Protein AF-A0A2X3IQ17-F1 (afdb_monomer_lite)

Secondary structure (DSSP, 8-state):
------------TT---HHHHHHHHHHHHHS-GGGGG-SEEEEESSHHHHHHHHHHHHHTT--HHHHTEEEEE-TTT-HHHHHHHHHHTT-EEEE---SSHHHHHHHHHHHHH-

Organism: Klebsiella pneumoniae (NCBI:txid573)

pLDDT: mean 79.49, std 12.71, range [38.06, 94.94]

InterPro domains:
  IPR022602 Protein of unknown function DUF2813 [PF11398] (6-35)
  IPR034139 OLD protein-like, TOPRIM domain [PF20469] (36-100)
  IPR034139 OLD protein-like, TOPRIM domain [cd01026] (36-111)

Structure (mmCIF, N/CA/C/O backbone):
data_AF-A0A2X3IQ17-F1
#
_entry.id   AF-A0A2X3IQ17-F1
#
loop_
_atom_site.group_PDB
_atom_site.id
_atom_site.type_symbol
_atom_site.label_atom_id
_atom_site.label_alt_id
_atom_site.label_comp_id
_atom_site.label_asym_id
_atom_site.label_entity_id
_atom_site.label_seq_id
_atom_site.pdbx_PDB_ins_code
_atom_site.Cartn_x
_atom_site.Cartn_y
_atom_site.Cartn_z
_atom_site.occupancy
_atom_site.B_iso_or_equiv
_atom_site.auth_seq_id
_atom_site.auth_comp_id
_atom_site.auth_asym_id
_atom_site.auth_atom_id
_atom_site.pdbx_PDB_model_num
ATOM 1 N N . MET A 1 1 ? -28.363 1.413 0.528 1.00 38.06 1 MET A N 1
ATOM 2 C CA . MET A 1 1 ? -27.571 0.193 0.235 1.00 38.06 1 MET A CA 1
ATOM 3 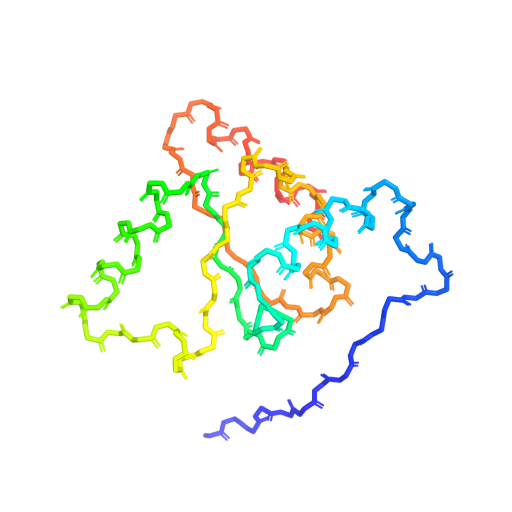C C . MET A 1 1 ? -27.076 0.253 -1.207 1.00 38.06 1 MET A C 1
ATOM 5 O O . MET A 1 1 ? -27.845 -0.029 -2.114 1.00 38.06 1 MET A O 1
ATOM 9 N N . SER A 1 2 ? -25.832 0.684 -1.442 1.00 47.31 2 SER A N 1
ATOM 10 C CA . SER A 1 2 ? -25.243 0.677 -2.791 1.00 47.31 2 SER A CA 1
ATOM 11 C C . SER A 1 2 ? -24.736 -0.732 -3.109 1.00 47.31 2 SER A C 1
ATOM 13 O O . SER A 1 2 ? -23.892 -1.262 -2.384 1.00 47.31 2 SER A O 1
ATOM 15 N N . ARG A 1 3 ? -25.288 -1.367 -4.150 1.00 49.31 3 ARG A N 1
ATOM 16 C CA . ARG A 1 3 ? -24.830 -2.672 -4.646 1.00 49.31 3 ARG A CA 1
ATOM 17 C C . ARG A 1 3 ? -23.435 -2.488 -5.251 1.00 49.31 3 ARG A C 1
ATOM 19 O O . ARG A 1 3 ? -23.308 -1.928 -6.335 1.00 49.31 3 ARG A O 1
ATOM 26 N N . ARG A 1 4 ? -22.386 -2.950 -4.561 1.00 59.34 4 ARG A N 1
ATOM 27 C CA . ARG A 1 4 ? -21.046 -3.064 -5.157 1.00 59.34 4 ARG A CA 1
ATOM 28 C C . ARG A 1 4 ? -21.096 -4.183 -6.199 1.00 59.34 4 ARG A C 1
ATOM 30 O O . ARG A 1 4 ? -21.228 -5.346 -5.836 1.00 59.34 4 ARG A O 1
ATOM 37 N N . GLY A 1 5 ? -21.069 -3.818 -7.478 1.00 65.12 5 GLY A N 1
ATOM 38 C CA . GLY A 1 5 ? -20.927 -4.774 -8.574 1.00 65.12 5 GLY A CA 1
ATOM 39 C C . GLY A 1 5 ? -19.553 -5.448 -8.554 1.00 65.12 5 GLY A C 1
ATOM 40 O O . GLY A 1 5 ? -18.600 -4.918 -7.982 1.00 65.12 5 GLY A O 1
ATOM 41 N N . VAL A 1 6 ? -19.459 -6.623 -9.173 1.00 63.59 6 VAL A N 1
ATOM 42 C CA . VAL A 1 6 ? -18.181 -7.300 -9.423 1.00 63.59 6 VAL A CA 1
ATOM 43 C C . VAL A 1 6 ? -17.572 -6.708 -10.694 1.00 63.59 6 VAL A C 1
ATOM 45 O O . VAL A 1 6 ? -18.217 -6.720 -11.740 1.00 63.59 6 VAL A O 1
ATOM 48 N N . SER A 1 7 ? -16.337 -6.212 -10.607 1.00 68.00 7 SER A N 1
ATOM 49 C CA . SER A 1 7 ? -15.578 -5.694 -11.753 1.00 68.00 7 SER A CA 1
ATOM 50 C C . SER A 1 7 ? -14.371 -6.588 -12.018 1.00 68.00 7 SER A C 1
ATOM 52 O O . SER A 1 7 ? -13.591 -6.854 -11.104 1.00 68.00 7 SER A O 1
ATOM 54 N N . ALA A 1 8 ? -14.205 -7.042 -13.261 1.00 70.38 8 ALA A N 1
ATOM 55 C CA . ALA A 1 8 ? -13.040 -7.812 -13.691 1.00 70.38 8 ALA A CA 1
ATOM 56 C C . ALA A 1 8 ? -12.052 -6.905 -14.435 1.00 70.38 8 ALA A C 1
ATOM 58 O O . ALA A 1 8 ? -12.439 -6.184 -15.354 1.00 70.38 8 ALA A O 1
ATOM 59 N N . TRP A 1 9 ? -10.775 -6.966 -14.055 1.00 73.38 9 TRP A N 1
ATOM 60 C CA . TRP A 1 9 ? -9.707 -6.144 -14.629 1.00 73.38 9 TRP A CA 1
ATOM 61 C C . TRP A 1 9 ? -8.659 -7.014 -15.326 1.00 73.38 9 TRP A C 1
ATOM 63 O O . TRP A 1 9 ? -8.377 -8.133 -14.896 1.00 73.38 9 TRP A O 1
ATOM 73 N N . ARG A 1 10 ? -8.072 -6.497 -16.412 1.00 70.75 10 ARG A N 1
ATOM 74 C CA . ARG A 1 10 ? -7.022 -7.170 -17.189 1.00 70.75 10 ARG A CA 1
ATOM 75 C C . ARG A 1 10 ? -5.886 -6.198 -17.474 1.00 70.75 10 ARG A C 1
ATOM 77 O O . ARG A 1 10 ? -6.118 -5.080 -17.928 1.00 70.75 10 ARG A O 1
ATOM 84 N N . LEU A 1 11 ? -4.648 -6.655 -17.304 1.00 68.50 11 LEU A N 1
ATOM 85 C CA . LEU A 1 11 ? -3.484 -5.964 -17.855 1.00 68.50 11 LEU A CA 1
ATOM 86 C C . LEU A 1 11 ? -3.608 -5.996 -19.391 1.00 68.50 11 LEU A C 1
ATOM 88 O O . LEU A 1 11 ? -3.567 -7.071 -19.983 1.00 68.50 11 LEU A O 1
ATOM 92 N N . GLY A 1 12 ? -3.844 -4.844 -20.028 1.00 66.56 12 GLY A N 1
ATOM 93 C CA . GLY A 1 12 ? -4.026 -4.740 -21.483 1.00 66.56 12 GLY A CA 1
ATOM 94 C C . GLY A 1 12 ? -2.841 -5.282 -22.309 1.00 66.56 12 GLY A C 1
ATOM 95 O O . GLY A 1 12 ? -1.806 -5.635 -21.744 1.00 66.56 12 GLY A O 1
ATOM 96 N N . PRO A 1 13 ? -2.945 -5.313 -23.651 1.00 57.31 13 PRO A N 1
ATOM 97 C CA . PRO A 1 13 ? -1.986 -5.994 -24.535 1.00 57.31 13 PRO A CA 1
ATOM 98 C C . PRO A 1 13 ? -0.538 -5.489 -24.428 1.00 57.31 13 PRO A C 1
ATOM 100 O O . PRO A 1 13 ? 0.388 -6.249 -24.683 1.00 57.31 13 PRO A O 1
ATOM 103 N N . GLY A 1 14 ? -0.325 -4.243 -23.989 1.00 62.38 14 GLY A N 1
ATOM 104 C CA . GLY A 1 14 ? 1.012 -3.701 -23.722 1.00 62.38 14 GLY A CA 1
ATOM 105 C C . GLY A 1 14 ? 1.706 -4.267 -22.477 1.00 62.38 14 GLY A C 1
ATOM 106 O O . GLY A 1 14 ? 2.883 -3.982 -22.280 1.00 62.38 14 GLY A O 1
ATOM 107 N N . GLY A 1 15 ? 1.002 -5.041 -21.638 1.00 64.44 15 GLY A N 1
ATOM 108 C CA . GLY A 1 15 ? 1.559 -5.716 -20.464 1.00 64.44 15 GLY A CA 1
ATOM 109 C C . GLY A 1 15 ? 2.280 -4.782 -19.488 1.00 64.44 15 GLY A C 1
ATOM 110 O O . GLY A 1 15 ? 2.311 -3.558 -19.642 1.00 64.44 15 GLY A O 1
ATOM 111 N N . MET A 1 16 ? 2.833 -5.338 -18.417 1.00 65.88 16 MET A N 1
ATOM 112 C CA . MET A 1 16 ? 3.900 -4.661 -17.675 1.00 65.88 16 MET A CA 1
ATOM 113 C C . MET A 1 16 ? 5.232 -5.039 -18.314 1.00 65.88 16 MET A C 1
ATOM 115 O O . MET A 1 16 ? 5.353 -6.146 -18.840 1.00 65.88 16 MET A O 1
ATOM 119 N N . ASN A 1 17 ? 6.231 -4.151 -18.285 1.00 70.81 17 ASN A N 1
ATOM 120 C CA . ASN A 1 17 ? 7.540 -4.536 -18.812 1.00 70.81 17 ASN A CA 1
ATOM 121 C C . ASN A 1 17 ? 8.112 -5.705 -17.969 1.00 70.81 17 ASN A C 1
ATOM 123 O O . ASN A 1 17 ? 7.649 -5.970 -16.852 1.00 70.81 17 ASN A O 1
ATOM 127 N N . ALA A 1 18 ? 9.089 -6.447 -18.494 1.00 69.31 18 ALA A N 1
ATOM 128 C CA . ALA A 1 18 ? 9.606 -7.639 -17.812 1.00 69.31 18 ALA A CA 1
ATOM 129 C C . ALA A 1 18 ? 10.224 -7.328 -16.432 1.00 69.31 18 ALA A C 1
ATOM 131 O O . ALA A 1 18 ? 10.193 -8.164 -15.531 1.00 69.31 18 ALA A O 1
ATOM 132 N N . GLU A 1 19 ? 10.762 -6.126 -16.239 1.00 71.56 19 GLU A N 1
ATOM 133 C CA . GLU A 1 19 ? 11.352 -5.682 -14.978 1.00 71.56 19 GLU A CA 1
ATOM 134 C C . GLU A 1 19 ? 10.288 -5.341 -13.922 1.00 71.56 19 GLU A C 1
ATOM 136 O O . GLU A 1 19 ? 10.350 -5.836 -12.799 1.00 71.56 19 GLU A O 1
ATOM 141 N N . GLU A 1 20 ? 9.267 -4.576 -14.298 1.00 69.50 20 GLU A N 1
ATOM 142 C CA . GLU A 1 20 ? 8.092 -4.254 -13.491 1.00 69.50 20 GLU A CA 1
ATOM 143 C C . GLU A 1 20 ? 7.351 -5.530 -13.090 1.00 69.50 20 GLU A C 1
ATOM 145 O O . GLU A 1 20 ? 7.038 -5.722 -11.917 1.00 69.50 20 GLU A O 1
ATOM 150 N N . SER A 1 21 ? 7.146 -6.438 -14.050 1.00 68.81 21 SER A N 1
ATOM 151 C CA . SER A 1 21 ? 6.520 -7.739 -13.808 1.00 68.81 21 SER A CA 1
ATOM 152 C C . SER A 1 21 ? 7.324 -8.573 -12.817 1.00 68.81 21 SER A C 1
ATOM 154 O O . SER A 1 21 ? 6.727 -9.223 -11.970 1.00 68.81 21 SER A O 1
ATOM 156 N N . ARG A 1 22 ? 8.665 -8.546 -12.879 1.00 69.50 22 ARG A N 1
ATOM 157 C CA . ARG A 1 22 ? 9.523 -9.247 -11.910 1.00 69.50 22 ARG A CA 1
ATOM 158 C C . ARG A 1 22 ? 9.438 -8.638 -10.515 1.00 69.50 22 ARG A C 1
ATOM 160 O O . ARG A 1 22 ? 9.260 -9.389 -9.563 1.00 69.50 22 ARG A O 1
ATOM 167 N N . ARG A 1 23 ? 9.505 -7.308 -10.391 1.00 69.19 23 ARG A N 1
ATOM 168 C CA . ARG A 1 23 ? 9.384 -6.609 -9.096 1.00 69.19 23 ARG A CA 1
ATOM 169 C C . ARG A 1 23 ? 8.034 -6.887 -8.438 1.00 69.19 23 ARG A C 1
ATOM 171 O O . ARG A 1 23 ? 7.965 -7.170 -7.247 1.00 69.19 23 ARG A O 1
ATOM 178 N N . ILE A 1 24 ? 6.973 -6.883 -9.238 1.00 70.00 24 ILE A N 1
ATOM 179 C CA . ILE A 1 24 ? 5.617 -7.166 -8.772 1.00 70.00 24 ILE A CA 1
ATOM 180 C C . ILE A 1 24 ? 5.424 -8.646 -8.483 1.00 70.00 24 ILE A C 1
ATOM 182 O O . ILE A 1 24 ? 4.855 -8.979 -7.456 1.00 70.00 24 ILE A O 1
ATOM 186 N N . ALA A 1 25 ? 5.895 -9.550 -9.340 1.00 66.56 25 ALA A N 1
ATOM 187 C CA . ALA A 1 25 ? 5.777 -10.981 -9.096 1.00 66.56 25 ALA A CA 1
ATOM 188 C C . ALA A 1 25 ? 6.550 -11.399 -7.845 1.00 66.56 25 ALA A C 1
ATOM 190 O O . ALA A 1 25 ? 6.045 -12.229 -7.099 1.00 66.56 25 ALA A O 1
ATOM 191 N N . PHE A 1 26 ? 7.728 -10.818 -7.599 1.00 64.06 26 PHE A N 1
ATOM 192 C CA . PHE A 1 26 ? 8.463 -11.021 -6.356 1.00 64.06 26 PHE A CA 1
ATOM 193 C C . PHE A 1 26 ? 7.606 -10.591 -5.164 1.00 64.06 26 PHE A C 1
ATOM 195 O O . PHE A 1 26 ? 7.284 -11.414 -4.313 1.00 64.06 26 PHE A O 1
ATOM 202 N N . HIS A 1 27 ? 7.124 -9.349 -5.176 1.00 63.31 27 HIS A N 1
ATOM 203 C CA . HIS A 1 27 ? 6.374 -8.795 -4.059 1.00 63.31 27 HIS A CA 1
ATOM 204 C C . HIS A 1 27 ? 5.004 -9.471 -3.844 1.00 63.31 27 HIS A C 1
ATOM 206 O O . HIS A 1 27 ? 4.655 -9.807 -2.723 1.00 63.31 27 HIS A O 1
ATOM 212 N N . ILE A 1 28 ? 4.240 -9.763 -4.902 1.00 64.88 28 ILE A N 1
ATOM 213 C CA . ILE A 1 28 ? 2.927 -10.434 -4.828 1.00 64.88 28 ILE A CA 1
ATOM 214 C C . ILE A 1 28 ? 3.060 -11.907 -4.429 1.00 64.88 28 ILE A C 1
ATOM 216 O O . ILE A 1 28 ? 2.216 -12.414 -3.689 1.00 64.88 28 ILE A O 1
ATOM 220 N N . ARG A 1 29 ? 4.098 -12.617 -4.900 1.00 58.88 29 ARG A N 1
ATOM 221 C CA . ARG A 1 29 ? 4.344 -14.001 -4.458 1.00 58.88 29 ARG A CA 1
ATOM 222 C C . ARG A 1 29 ? 4.759 -14.040 -2.991 1.00 58.88 29 ARG A C 1
ATOM 224 O O . ARG A 1 29 ? 4.347 -14.964 -2.297 1.00 58.88 29 ARG A O 1
ATOM 231 N N . PHE A 1 30 ? 5.506 -13.038 -2.526 1.00 55.22 30 PHE A N 1
ATOM 232 C CA . PHE A 1 30 ? 5.916 -12.923 -1.128 1.00 55.22 30 PHE A CA 1
ATOM 233 C C . PHE A 1 30 ? 4.744 -12.513 -0.216 1.00 55.22 30 PHE A C 1
ATOM 235 O O . PHE A 1 30 ? 4.460 -13.194 0.765 1.00 55.22 30 PHE A O 1
ATOM 242 N N . ASN A 1 31 ? 3.967 -11.492 -0.604 1.00 55.56 31 ASN A N 1
ATOM 243 C CA . ASN A 1 31 ? 2.822 -10.960 0.154 1.00 55.56 31 ASN A CA 1
ATOM 244 C C . ASN A 1 31 ? 1.486 -11.699 -0.066 1.00 55.56 31 ASN A C 1
ATOM 246 O O . ASN A 1 31 ? 0.427 -11.213 0.338 1.00 55.56 31 ASN A O 1
ATOM 250 N N . ARG A 1 32 ? 1.546 -12.916 -0.626 1.00 59.97 32 ARG A N 1
ATOM 251 C CA . ARG A 1 32 ? 0.436 -13.856 -0.868 1.00 59.97 32 ARG A CA 1
ATOM 252 C C . ARG A 1 32 ? -0.605 -13.380 -1.894 1.00 59.97 32 ARG A C 1
ATOM 254 O O . ARG A 1 32 ? -0.962 -12.209 -2.001 1.00 59.97 32 ARG A O 1
ATOM 261 N N . ALA A 1 33 ? -1.189 -14.351 -2.604 1.00 62.81 33 ALA A N 1
ATOM 262 C CA . ALA A 1 33 ? -2.236 -14.146 -3.613 1.00 62.81 33 ALA A CA 1
ATOM 263 C C . ALA A 1 33 ? -3.442 -13.321 -3.116 1.00 62.81 33 ALA A C 1
ATOM 265 O O . ALA A 1 33 ? -4.126 -12.696 -3.921 1.00 62.81 33 ALA A O 1
ATOM 266 N N . SER A 1 34 ? -3.669 -13.256 -1.798 1.00 67.88 34 SER A N 1
ATOM 267 C CA . SER A 1 34 ? -4.697 -12.424 -1.163 1.00 67.88 34 SER A CA 1
ATOM 268 C C . SER A 1 34 ? -4.607 -10.939 -1.520 1.00 67.88 34 SER A C 1
ATOM 270 O O . SER A 1 34 ? -5.636 -10.274 -1.575 1.00 67.88 34 SER A O 1
ATOM 272 N N . SER A 1 35 ? -3.413 -10.415 -1.808 1.00 69.44 35 SER A N 1
ATOM 273 C CA . SER A 1 35 ? -3.244 -9.005 -2.181 1.00 69.44 35 SER A CA 1
ATOM 274 C C . SER A 1 35 ? -3.890 -8.680 -3.526 1.00 69.44 35 SER A C 1
ATOM 276 O O . SER A 1 35 ? -4.397 -7.581 -3.706 1.00 69.44 35 SER A O 1
ATOM 278 N N . LEU A 1 36 ? -3.993 -9.644 -4.445 1.00 72.31 36 LEU A N 1
ATOM 279 C CA . LEU A 1 36 ? -4.694 -9.452 -5.722 1.00 72.31 36 LEU A CA 1
ATOM 280 C C . LEU A 1 36 ? -6.213 -9.311 -5.566 1.00 72.31 36 LEU A C 1
ATOM 282 O O . LEU A 1 36 ? -6.861 -8.730 -6.431 1.00 72.31 36 LEU A O 1
ATOM 286 N N . PHE A 1 37 ? -6.769 -9.852 -4.481 1.00 73.38 37 PHE A N 1
ATOM 287 C CA . PHE A 1 37 ? -8.206 -9.848 -4.196 1.00 73.38 37 PHE A CA 1
ATOM 288 C C . PHE A 1 37 ? -8.597 -8.810 -3.139 1.00 73.38 37 PHE A C 1
ATOM 290 O O . PHE A 1 37 ? -9.771 -8.702 -2.781 1.00 73.38 37 PHE A O 1
ATOM 297 N N . ALA A 1 38 ? -7.627 -8.047 -2.634 1.00 82.75 38 ALA A N 1
ATOM 298 C CA . ALA A 1 38 ? -7.885 -6.976 -1.692 1.00 82.75 38 ALA A CA 1
ATOM 299 C C . ALA A 1 38 ? -8.704 -5.865 -2.363 1.00 82.75 38 ALA A C 1
ATOM 301 O O . ALA A 1 38 ? -8.472 -5.479 -3.509 1.00 82.75 38 ALA A O 1
ATOM 302 N N . ARG A 1 39 ? -9.652 -5.312 -1.610 1.00 84.88 39 ARG A N 1
ATOM 303 C CA . ARG A 1 39 ? -10.420 -4.129 -2.009 1.00 84.88 39 ARG A CA 1
ATOM 304 C C . ARG A 1 39 ? -9.549 -2.878 -1.992 1.00 84.88 39 ARG A C 1
ATOM 306 O O . ARG A 1 39 ? -9.808 -1.956 -2.763 1.00 84.88 39 ARG A O 1
ATOM 313 N N . CYS A 1 40 ? -8.570 -2.842 -1.089 1.00 90.31 40 CYS A N 1
ATOM 314 C CA . CYS A 1 40 ? -7.690 -1.705 -0.883 1.00 90.31 40 CYS A CA 1
ATOM 315 C C . CYS A 1 40 ? -6.278 -2.151 -0.486 1.00 90.31 40 CYS A C 1
ATOM 317 O O . CYS A 1 40 ? -6.115 -3.082 0.306 1.00 90.31 40 CYS A O 1
ATOM 319 N N . TRP A 1 41 ? -5.271 -1.455 -1.005 1.00 92.62 41 TRP A N 1
ATOM 320 C CA . TRP A 1 41 ? -3.883 -1.547 -0.563 1.00 92.62 41 TRP A CA 1
ATOM 321 C C . TRP A 1 41 ? -3.509 -0.339 0.293 1.00 92.62 41 TRP A C 1
ATOM 323 O O . TRP A 1 41 ? -3.784 0.802 -0.075 1.00 92.62 41 TRP A O 1
ATOM 333 N N . LEU A 1 42 ? -2.843 -0.590 1.413 1.00 92.81 42 LEU A N 1
ATOM 334 C CA . LEU A 1 42 ? -2.180 0.423 2.217 1.00 92.81 42 LEU A CA 1
ATOM 335 C C . LEU A 1 42 ? -0.672 0.256 2.033 1.00 92.81 42 LEU A C 1
ATOM 337 O O . LEU A 1 42 ? -0.082 -0.713 2.501 1.00 92.81 42 LEU A O 1
ATOM 341 N N . LEU A 1 43 ? -0.077 1.171 1.280 1.00 92.62 43 LEU A N 1
ATOM 342 C CA . LEU A 1 43 ? 1.331 1.157 0.915 1.00 92.62 43 LEU A CA 1
ATOM 343 C C . LEU A 1 43 ? 2.132 1.875 2.003 1.00 92.62 43 LEU A C 1
ATOM 345 O O . LEU A 1 43 ? 1.862 3.046 2.267 1.00 92.62 43 LEU A O 1
ATOM 349 N N . VAL A 1 44 ? 3.095 1.188 2.610 1.00 93.31 44 VAL A N 1
ATOM 350 C CA . VAL A 1 44 ? 3.919 1.703 3.717 1.00 93.31 44 VAL A CA 1
ATOM 351 C C . VAL A 1 44 ? 5.405 1.633 3.377 1.00 93.31 44 VAL A C 1
ATOM 353 O O . VAL A 1 44 ? 5.794 0.893 2.472 1.00 93.31 44 VAL A O 1
ATOM 356 N N . GLU A 1 45 ? 6.240 2.397 4.076 1.00 90.19 45 GLU A N 1
ATOM 357 C CA . GLU A 1 45 ? 7.674 2.463 3.778 1.00 90.19 45 GLU A CA 1
ATOM 358 C C . GLU A 1 45 ? 8.363 1.109 3.957 1.00 90.19 45 GLU A C 1
ATOM 360 O O . GLU A 1 45 ? 8.973 0.628 2.999 1.00 90.19 45 GLU A O 1
ATOM 365 N N . GLY A 1 46 ? 8.187 0.452 5.107 1.00 90.06 46 GLY A N 1
ATOM 366 C CA . GLY A 1 46 ? 8.830 -0.824 5.403 1.00 90.06 46 GLY A CA 1
ATOM 367 C C . GLY A 1 46 ? 8.014 -1.787 6.270 1.00 90.06 46 GLY A C 1
ATOM 368 O O . GLY A 1 46 ? 6.808 -1.648 6.520 1.00 90.06 46 GLY A O 1
ATOM 369 N N . GLU A 1 47 ? 8.704 -2.835 6.712 1.00 88.56 47 GLU A N 1
ATOM 370 C CA . GLU A 1 47 ? 8.142 -3.898 7.545 1.00 88.56 47 GLU A CA 1
ATOM 371 C C . GLU A 1 47 ? 7.698 -3.394 8.929 1.00 88.56 47 GLU A C 1
ATOM 373 O O . GLU A 1 47 ? 6.675 -3.844 9.452 1.00 88.56 47 GLU A O 1
ATOM 378 N N . THR A 1 48 ? 8.406 -2.414 9.499 1.00 91.00 48 THR A N 1
ATOM 379 C CA . THR A 1 48 ? 8.064 -1.820 10.800 1.00 91.00 48 THR A CA 1
ATOM 380 C C . THR A 1 48 ? 6.656 -1.229 10.784 1.00 91.00 48 THR A C 1
ATOM 382 O O . THR A 1 48 ? 5.823 -1.576 11.623 1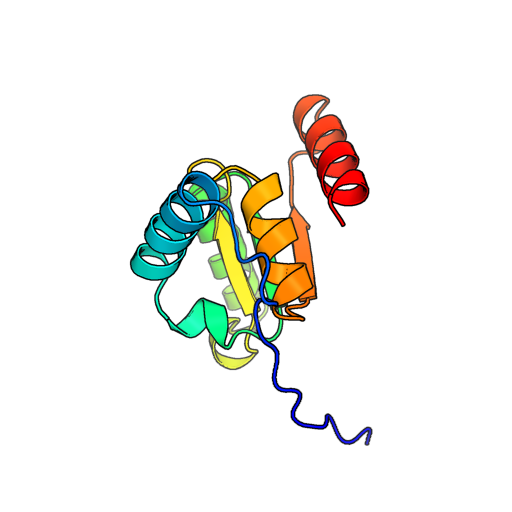.00 91.00 48 THR A O 1
ATOM 385 N N . GLU A 1 49 ? 6.347 -0.394 9.793 1.00 91.50 49 GLU A N 1
ATOM 386 C CA . GLU A 1 49 ? 5.028 0.219 9.630 1.00 91.50 49 GLU A CA 1
ATOM 387 C C . GLU A 1 49 ? 3.978 -0.847 9.326 1.00 91.50 49 GLU A C 1
ATOM 389 O O . GLU A 1 49 ? 2.849 -0.761 9.808 1.00 91.50 49 GLU A O 1
ATOM 394 N N . THR A 1 50 ? 4.355 -1.888 8.576 1.00 91.00 50 THR A N 1
ATOM 395 C CA . THR A 1 50 ? 3.469 -3.025 8.315 1.00 91.00 50 THR A CA 1
ATOM 396 C C . THR A 1 50 ? 3.013 -3.664 9.624 1.00 91.00 50 THR A C 1
ATOM 398 O O . THR A 1 50 ? 1.814 -3.885 9.810 1.00 91.00 50 THR A O 1
ATOM 401 N N . TRP A 1 51 ? 3.928 -3.928 10.556 1.00 91.06 51 TRP A N 1
ATOM 402 C CA . TRP A 1 51 ? 3.577 -4.511 11.850 1.00 91.06 51 TRP A CA 1
ATOM 403 C C . TRP A 1 51 ? 2.755 -3.547 12.714 1.00 91.06 51 TRP A C 1
ATOM 405 O O . TRP A 1 51 ? 1.670 -3.910 13.176 1.00 91.06 51 TRP A O 1
ATOM 415 N N . VAL A 1 52 ? 3.225 -2.304 12.870 1.00 93.75 52 VAL A N 1
ATOM 416 C CA . VAL A 1 52 ? 2.577 -1.287 13.715 1.00 93.75 52 VAL A CA 1
ATOM 417 C C . VAL A 1 52 ? 1.143 -1.022 13.259 1.00 93.75 52 VAL A C 1
ATOM 419 O O . VAL A 1 52 ? 0.229 -1.010 14.078 1.00 93.75 52 VAL A O 1
ATOM 422 N N . ILE A 1 53 ? 0.913 -0.860 11.957 1.00 93.00 53 ILE A N 1
ATOM 423 C CA . ILE A 1 53 ? -0.414 -0.546 11.422 1.00 93.00 53 ILE A CA 1
ATOM 424 C C . ILE A 1 53 ? -1.385 -1.722 11.566 1.00 93.00 53 ILE A C 1
ATOM 426 O O . ILE A 1 53 ? -2.552 -1.509 11.902 1.00 93.00 53 ILE A O 1
ATOM 430 N N . ASN A 1 54 ? -0.922 -2.960 11.367 1.00 91.44 54 ASN A N 1
ATOM 431 C CA . ASN A 1 54 ? -1.762 -4.135 11.608 1.00 91.44 54 ASN A CA 1
ATOM 432 C C . ASN A 1 54 ? -2.135 -4.270 13.092 1.00 91.44 54 ASN A C 1
ATOM 434 O O . ASN A 1 54 ? -3.286 -4.576 13.411 1.00 91.44 54 ASN A O 1
ATOM 438 N N . GLU A 1 55 ? -1.192 -4.013 13.998 1.00 93.50 55 GLU A N 1
ATOM 439 C CA . GLU A 1 55 ? -1.451 -4.081 15.435 1.00 93.50 55 GLU A CA 1
ATOM 440 C C . GLU A 1 55 ? -2.388 -2.958 15.903 1.00 93.50 55 GLU A C 1
ATOM 442 O O . GLU A 1 55 ? -3.339 -3.222 16.638 1.00 93.50 55 GLU A O 1
ATOM 447 N N . LEU A 1 56 ? -2.199 -1.727 15.418 1.00 93.94 56 LEU A N 1
ATOM 448 C CA . LEU A 1 56 ? -3.103 -0.610 15.705 1.00 93.94 56 LEU A CA 1
ATOM 449 C C . LEU A 1 56 ? -4.527 -0.898 15.223 1.00 93.94 56 LEU A C 1
ATOM 451 O O . LEU A 1 56 ? -5.480 -0.690 15.971 1.00 93.94 56 LEU A O 1
ATOM 455 N N . ALA A 1 57 ? -4.684 -1.436 14.010 1.00 92.56 57 ALA A N 1
ATOM 456 C CA . ALA A 1 57 ? -5.993 -1.828 13.496 1.00 92.56 57 ALA A CA 1
ATOM 457 C C . ALA A 1 57 ? -6.674 -2.843 14.420 1.00 92.56 57 ALA A C 1
ATOM 459 O O . ALA A 1 57 ? -7.829 -2.652 14.804 1.00 92.56 57 ALA A O 1
ATOM 460 N N . ARG A 1 58 ? -5.929 -3.866 14.856 1.00 92.06 58 ARG A N 1
ATOM 461 C CA . ARG A 1 58 ? -6.422 -4.888 15.783 1.00 92.06 58 ARG A CA 1
ATOM 462 C C . ARG A 1 58 ? -6.847 -4.286 17.123 1.00 92.06 58 ARG A C 1
ATOM 464 O O . ARG A 1 58 ? -7.896 -4.660 17.645 1.00 92.06 58 ARG A O 1
ATOM 471 N N . GLN A 1 59 ? -6.073 -3.348 17.667 1.00 94.94 59 GLN A N 1
ATOM 472 C CA . GLN A 1 59 ? -6.422 -2.646 18.907 1.00 94.94 59 GLN A CA 1
ATOM 473 C C . GLN A 1 59 ? -7.664 -1.762 18.753 1.00 94.94 59 GLN A C 1
ATOM 475 O O . GLN A 1 59 ? -8.452 -1.646 19.688 1.00 94.94 59 GLN A O 1
ATOM 480 N N . CYS A 1 60 ? -7.893 -1.206 17.564 1.00 93.81 60 CYS A N 1
ATOM 481 C CA . CYS A 1 60 ? -9.119 -0.487 17.228 1.00 93.81 60 CYS A CA 1
ATOM 482 C C . CYS A 1 60 ? -10.313 -1.411 16.905 1.00 93.81 60 CYS A C 1
ATOM 484 O O . CYS A 1 60 ? -11.388 -0.909 16.586 1.00 93.81 60 CYS A O 1
ATOM 486 N N . GLY A 1 61 ? -10.154 -2.738 16.979 1.00 92.50 61 GLY A N 1
ATOM 487 C CA . GLY A 1 61 ? -11.212 -3.710 16.675 1.00 92.50 61 GLY A CA 1
ATOM 488 C C . GLY A 1 61 ? -11.404 -3.997 15.182 1.00 92.50 61 GLY A C 1
ATOM 489 O O . GLY A 1 61 ? -12.417 -4.580 14.796 1.00 92.50 61 GLY A O 1
ATOM 490 N N . HIS A 1 62 ? -10.445 -3.607 14.343 1.00 90.69 62 HIS A N 1
ATOM 491 C CA . HIS A 1 62 ? -10.447 -3.841 12.904 1.00 90.69 62 HIS A CA 1
ATOM 492 C C . HIS A 1 62 ? -9.563 -5.028 12.525 1.00 90.69 62 HIS A C 1
ATOM 494 O O . HIS A 1 62 ? -8.444 -5.192 13.011 1.00 90.69 62 HIS A O 1
ATOM 500 N N . HIS A 1 63 ? -10.052 -5.839 11.588 1.00 87.38 63 HIS A N 1
ATOM 501 C CA . HIS A 1 63 ? -9.307 -6.959 11.021 1.00 87.38 63 HIS A CA 1
ATOM 502 C C . HIS A 1 63 ? -9.174 -6.756 9.514 1.00 87.38 63 HIS A C 1
ATOM 504 O O . HIS A 1 63 ? -10.049 -7.152 8.744 1.00 87.38 63 HIS A O 1
ATOM 510 N N . PHE A 1 64 ? -8.063 -6.156 9.084 1.00 89.50 64 PHE A N 1
ATOM 511 C CA . PHE A 1 64 ? -7.826 -5.805 7.681 1.00 89.50 64 PHE A CA 1
ATOM 512 C C . PHE A 1 64 ? -8.026 -6.965 6.704 1.00 89.50 64 PHE A C 1
ATOM 514 O O . PHE A 1 64 ? -8.650 -6.774 5.662 1.00 89.50 64 PHE A O 1
ATOM 521 N N . ASP A 1 65 ? -7.611 -8.178 7.069 1.00 83.31 65 ASP A N 1
ATOM 522 C CA . ASP A 1 65 ? -7.828 -9.369 6.243 1.00 83.31 65 ASP A CA 1
ATOM 523 C C . ASP A 1 65 ? -9.316 -9.659 5.989 1.00 83.31 65 ASP A C 1
ATOM 525 O O . ASP A 1 65 ? -9.691 -9.984 4.862 1.00 83.31 65 ASP A O 1
ATOM 529 N N . ALA A 1 66 ? -10.173 -9.488 7.000 1.00 84.19 66 ALA A N 1
ATOM 530 C CA . ALA A 1 66 ? -11.621 -9.660 6.867 1.00 84.19 66 ALA A CA 1
ATOM 531 C C . ALA A 1 66 ? -12.275 -8.495 6.103 1.00 84.19 66 ALA A C 1
ATOM 533 O O . ALA A 1 66 ? -13.267 -8.678 5.396 1.00 84.19 66 ALA A O 1
ATOM 534 N N . GLU A 1 67 ? -11.707 -7.295 6.209 1.00 86.38 67 GLU A N 1
ATOM 535 C CA . GLU A 1 67 ? -12.196 -6.095 5.526 1.00 86.38 67 GLU A CA 1
ATOM 536 C C . GLU A 1 67 ? -11.721 -5.991 4.064 1.00 86.38 67 GLU A C 1
ATOM 538 O O . GLU A 1 67 ? -12.256 -5.197 3.275 1.00 86.38 67 GLU A O 1
ATOM 543 N N . GLY A 1 68 ? -10.757 -6.831 3.675 1.00 87.88 68 GLY A N 1
ATOM 544 C CA . GLY A 1 68 ? -10.131 -6.826 2.357 1.00 87.88 68 GLY A CA 1
ATOM 545 C C . GLY A 1 68 ? -9.136 -5.678 2.178 1.00 87.88 68 GLY A C 1
ATOM 546 O O . GLY A 1 68 ? -9.006 -5.156 1.070 1.00 87.88 68 GLY A O 1
ATOM 547 N N . VAL A 1 69 ? -8.467 -5.265 3.253 1.00 90.12 69 VAL A N 1
ATOM 548 C CA . VAL A 1 69 ? -7.370 -4.292 3.249 1.00 90.12 69 VAL A CA 1
ATOM 549 C C . VAL A 1 69 ? -6.052 -5.053 3.368 1.00 90.12 69 VAL A C 1
ATOM 551 O O . VAL A 1 69 ? -5.928 -5.964 4.182 1.00 90.12 69 VAL A O 1
ATOM 554 N N . LYS A 1 70 ? -5.059 -4.702 2.549 1.00 90.75 70 LYS A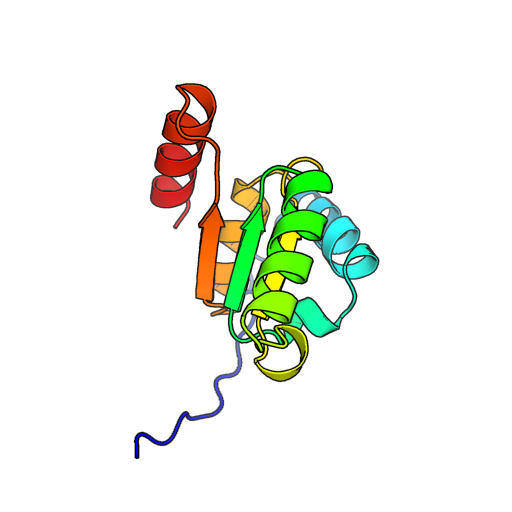 N 1
ATOM 555 C CA . LYS A 1 70 ? -3.716 -5.291 2.634 1.00 90.75 70 LYS A CA 1
ATOM 556 C C . LYS A 1 70 ? -2.656 -4.225 2.816 1.00 90.75 70 LYS A C 1
ATOM 558 O O . LYS A 1 70 ? -2.574 -3.306 2.008 1.00 90.75 70 LYS A O 1
ATOM 563 N N . VAL A 1 71 ? -1.850 -4.381 3.862 1.00 91.31 71 VAL A N 1
ATOM 564 C CA . VAL A 1 71 ? -0.678 -3.542 4.121 1.00 91.31 71 VAL A CA 1
ATOM 565 C C . VAL A 1 71 ? 0.512 -4.116 3.356 1.00 91.31 71 VAL A C 1
ATOM 567 O O . VAL A 1 71 ? 0.751 -5.322 3.405 1.00 91.31 71 VAL A O 1
ATOM 570 N N . ILE A 1 72 ? 1.188 -3.275 2.582 1.00 89.50 72 ILE A N 1
ATOM 571 C CA . ILE A 1 72 ? 2.188 -3.665 1.586 1.00 89.50 72 ILE A CA 1
ATOM 572 C C . ILE A 1 72 ? 3.359 -2.693 1.701 1.00 89.50 72 ILE A C 1
ATOM 574 O O . ILE A 1 72 ? 3.205 -1.505 1.418 1.00 89.50 72 ILE A O 1
ATOM 578 N N . GLU A 1 73 ? 4.531 -3.182 2.096 1.00 90.62 73 GLU A N 1
ATOM 579 C CA . GLU A 1 73 ? 5.736 -2.353 2.115 1.00 90.62 73 GLU A CA 1
ATOM 580 C C . GLU A 1 73 ? 6.291 -2.110 0.706 1.00 90.62 73 GLU A C 1
ATOM 582 O O . GLU A 1 73 ? 6.346 -3.014 -0.129 1.00 90.62 73 GLU A O 1
ATOM 587 N N . PHE A 1 74 ? 6.724 -0.883 0.422 1.00 88.56 74 PHE A N 1
ATOM 588 C CA . PHE A 1 74 ? 7.265 -0.529 -0.889 1.00 88.56 74 PHE A CA 1
ATOM 589 C C . PHE A 1 74 ? 8.780 -0.320 -0.910 1.00 88.56 74 PHE A C 1
ATOM 591 O O . PHE A 1 74 ? 9.312 -0.139 -2.008 1.00 88.56 74 PHE A O 1
ATOM 598 N N . ALA A 1 75 ? 9.493 -0.382 0.222 1.00 86.00 75 ALA A N 1
ATOM 599 C CA . ALA A 1 75 ? 10.958 -0.288 0.246 1.00 86.00 75 ALA A CA 1
ATOM 600 C C . ALA A 1 75 ? 11.628 -1.293 -0.708 1.00 86.00 75 ALA A C 1
ATOM 602 O O . ALA A 1 75 ? 12.582 -0.943 -1.403 1.00 86.00 75 ALA A O 1
ATOM 603 N N . GLN A 1 76 ? 11.096 -2.516 -0.811 1.00 76.75 76 GLN A N 1
ATOM 604 C CA . GLN A 1 76 ? 11.686 -3.569 -1.643 1.00 76.75 76 GLN A CA 1
ATOM 605 C C . GLN A 1 76 ? 11.347 -3.452 -3.138 1.00 76.75 76 GLN A C 1
ATOM 607 O O . GLN A 1 76 ? 12.192 -3.696 -3.999 1.00 76.75 76 GLN A O 1
ATOM 612 N N . SER A 1 77 ? 10.103 -3.108 -3.481 1.00 77.81 77 SER A N 1
ATOM 613 C CA . SER A 1 77 ? 9.637 -3.076 -4.880 1.00 77.81 77 SER A CA 1
ATOM 614 C C . SER A 1 77 ? 9.704 -1.688 -5.523 1.00 77.81 77 SER A C 1
ATOM 616 O O . SER A 1 77 ? 9.638 -1.561 -6.753 1.00 77.81 77 SER A O 1
ATOM 618 N N . GLY A 1 78 ? 9.808 -0.647 -4.700 1.00 86.00 78 GLY A N 1
ATOM 619 C CA . GLY A 1 78 ? 9.537 0.738 -5.055 1.00 86.00 78 GLY A CA 1
ATOM 620 C C . GLY A 1 78 ? 8.036 1.032 -5.163 1.00 86.00 78 GLY A C 1
ATOM 621 O O . GLY A 1 78 ? 7.224 0.160 -5.483 1.00 86.00 78 GLY A O 1
ATOM 622 N N . LEU A 1 79 ? 7.673 2.300 -4.953 1.00 87.25 79 LEU A N 1
ATOM 623 C CA . LEU A 1 79 ? 6.278 2.753 -4.967 1.00 87.25 79 LEU A CA 1
ATOM 624 C C . LEU A 1 79 ? 5.656 2.766 -6.378 1.00 87.25 79 LEU A C 1
ATOM 626 O O . LEU A 1 79 ? 4.522 2.330 -6.5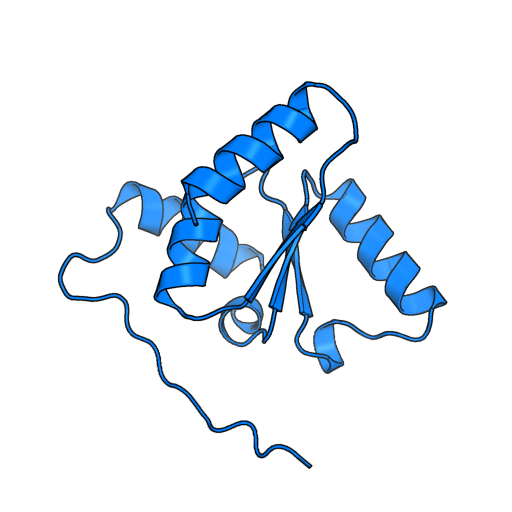78 1.00 87.25 79 LEU A O 1
ATOM 630 N N . LYS A 1 80 ? 6.399 3.249 -7.385 1.00 87.44 80 LYS A N 1
ATOM 631 C CA . LYS A 1 80 ? 5.870 3.457 -8.750 1.00 87.44 80 LYS A CA 1
ATOM 632 C C . LYS A 1 80 ? 5.326 2.177 -9.407 1.00 87.44 80 LYS A C 1
ATOM 634 O O . LYS A 1 80 ? 4.226 2.235 -9.961 1.00 87.44 80 LYS A O 1
ATOM 639 N N . PRO A 1 81 ? 6.026 1.023 -9.363 1.00 85.25 81 PRO A N 1
ATOM 640 C CA . PRO A 1 81 ? 5.503 -0.218 -9.932 1.00 85.25 81 PRO A CA 1
ATOM 641 C C . PRO A 1 81 ? 4.203 -0.678 -9.259 1.00 85.25 81 PRO A C 1
ATOM 643 O O . PRO A 1 81 ? 3.286 -1.110 -9.958 1.00 85.25 81 PRO A O 1
ATOM 646 N N . LEU A 1 82 ? 4.095 -0.531 -7.933 1.00 86.06 82 LEU A N 1
ATOM 647 C CA . LEU A 1 82 ? 2.904 -0.917 -7.170 1.00 86.06 82 LEU A CA 1
ATOM 648 C C . LEU A 1 82 ? 1.687 -0.070 -7.550 1.00 86.06 82 LEU A C 1
ATOM 650 O O . LEU A 1 82 ? 0.640 -0.629 -7.867 1.00 86.06 82 LEU A O 1
ATOM 654 N N . ILE A 1 83 ? 1.837 1.257 -7.613 1.00 89.00 83 ILE A N 1
ATOM 655 C CA . ILE A 1 83 ? 0.755 2.161 -8.038 1.00 89.00 83 ILE A CA 1
ATOM 656 C C . ILE A 1 83 ? 0.319 1.850 -9.474 1.00 89.00 83 ILE A C 1
ATOM 658 O O . ILE A 1 83 ? -0.876 1.710 -9.754 1.00 89.00 83 ILE A O 1
ATOM 662 N N . LYS A 1 84 ? 1.281 1.670 -10.392 1.00 86.38 84 LYS A N 1
ATOM 663 C CA . LYS A 1 84 ? 0.993 1.324 -11.793 1.00 86.38 84 LYS A CA 1
ATOM 664 C C . LYS A 1 84 ? 0.188 0.027 -11.897 1.00 86.38 84 LYS A C 1
ATOM 666 O O . LYS A 1 84 ? -0.711 -0.066 -12.736 1.00 86.38 84 LYS A O 1
ATOM 671 N N . PHE A 1 85 ? 0.512 -0.962 -11.068 1.00 85.00 85 PHE A N 1
ATOM 672 C CA . PHE A 1 85 ? -0.204 -2.230 -11.006 1.00 85.00 85 PHE A CA 1
ATOM 673 C C . PHE A 1 85 ? -1.607 -2.073 -10.423 1.00 85.00 85 PHE A C 1
ATOM 675 O O . PHE A 1 85 ? -2.575 -2.447 -11.088 1.00 85.00 85 PHE A O 1
ATOM 682 N N . ALA A 1 86 ? -1.721 -1.471 -9.236 1.00 86.62 86 ALA A N 1
ATOM 683 C CA . ALA A 1 86 ? -2.989 -1.261 -8.545 1.00 86.62 86 ALA A CA 1
ATOM 684 C C . ALA A 1 86 ? -3.995 -0.539 -9.451 1.00 86.62 86 ALA A C 1
ATOM 686 O O . ALA A 1 86 ? -5.120 -1.004 -9.619 1.00 86.62 86 ALA A O 1
ATOM 687 N N . ARG A 1 87 ? -3.550 0.504 -10.167 1.00 85.94 87 ARG A N 1
ATOM 688 C CA . ARG A 1 87 ? -4.373 1.231 -11.143 1.00 85.94 87 ARG A CA 1
ATOM 689 C C . ARG A 1 87 ? -4.895 0.343 -12.270 1.00 85.94 87 ARG A C 1
ATOM 691 O O . ARG A 1 87 ? -6.073 0.398 -12.605 1.00 85.94 87 ARG A O 1
ATOM 698 N N . ARG A 1 88 ? -4.030 -0.476 -12.874 1.00 83.38 88 ARG A N 1
ATOM 699 C CA . ARG A 1 88 ? -4.423 -1.359 -13.987 1.00 83.38 88 ARG A CA 1
ATOM 700 C C . ARG A 1 88 ? -5.337 -2.500 -13.550 1.00 83.38 88 ARG A C 1
ATOM 702 O O . ARG A 1 88 ? -6.092 -3.012 -14.370 1.00 83.38 88 ARG A O 1
ATOM 709 N N . MET A 1 89 ? -5.249 -2.886 -12.283 1.00 81.38 89 MET A N 1
ATOM 710 C CA . MET A 1 89 ? -6.088 -3.909 -11.668 1.00 81.38 89 MET A CA 1
ATOM 711 C C . MET A 1 89 ? -7.328 -3.328 -10.974 1.00 81.38 89 MET A C 1
ATOM 713 O O . MET A 1 89 ? -8.088 -4.085 -10.379 1.00 81.38 89 MET A O 1
ATOM 717 N N . GLY A 1 90 ? -7.535 -2.006 -11.023 1.00 83.44 90 GLY A N 1
ATOM 718 C CA . GLY A 1 90 ? -8.654 -1.330 -10.363 1.00 83.44 90 GLY A CA 1
ATOM 719 C C . GLY A 1 90 ? -8.657 -1.441 -8.835 1.00 83.44 90 GLY A C 1
ATOM 720 O O . GLY A 1 90 ? -9.707 -1.280 -8.212 1.00 83.44 90 GLY A O 1
ATOM 721 N N . ILE A 1 91 ? -7.504 -1.723 -8.228 1.00 87.75 91 ILE A N 1
ATOM 722 C CA . ILE A 1 91 ? -7.337 -1.837 -6.780 1.00 87.75 91 ILE A CA 1
ATOM 723 C C . ILE A 1 91 ? -7.174 -0.425 -6.213 1.00 87.75 91 ILE A C 1
ATOM 725 O O . ILE A 1 91 ? -6.305 0.330 -6.653 1.00 87.75 91 ILE A O 1
ATOM 729 N N . GLN A 1 92 ? -8.017 -0.058 -5.247 1.00 90.50 92 GLN A N 1
ATOM 730 C CA . GLN A 1 92 ? -7.866 1.208 -4.526 1.00 90.50 92 GLN A CA 1
ATOM 731 C C . GLN A 1 92 ? -6.592 1.167 -3.686 1.00 90.50 92 GLN A C 1
ATOM 733 O O . GLN A 1 92 ? -6.244 0.120 -3.146 1.00 90.50 92 GLN A O 1
ATOM 738 N N . TRP A 1 93 ? -5.896 2.288 -3.550 1.00 92.19 93 TRP A N 1
ATOM 739 C CA . TRP A 1 93 ? -4.651 2.326 -2.794 1.00 92.19 93 TRP A CA 1
ATOM 740 C C . TRP A 1 93 ? -4.497 3.638 -2.031 1.00 92.19 93 TRP A C 1
ATOM 742 O O . TRP A 1 93 ? -4.973 4.683 -2.468 1.00 92.19 93 TRP A O 1
ATOM 752 N N . HIS A 1 94 ? -3.827 3.555 -0.888 1.00 92.50 94 HIS A N 1
ATOM 753 C CA . HIS A 1 94 ? -3.428 4.682 -0.051 1.00 92.50 94 HIS A CA 1
ATOM 754 C C . HIS A 1 94 ? -1.939 4.538 0.262 1.00 92.50 94 HIS A C 1
ATOM 756 O O . HIS A 1 94 ? -1.452 3.418 0.389 1.00 92.50 94 HIS A O 1
ATOM 762 N N . VAL A 1 95 ? -1.221 5.653 0.372 1.00 92.81 95 VAL A N 1
ATOM 763 C CA . VAL A 1 95 ? 0.203 5.679 0.734 1.00 92.81 95 VAL A CA 1
ATOM 764 C C . VAL A 1 95 ? 0.339 6.329 2.102 1.00 92.81 95 VAL A C 1
ATOM 766 O O . VAL A 1 95 ? -0.206 7.411 2.318 1.00 92.81 95 VAL A O 1
ATOM 769 N N . LEU A 1 96 ? 1.063 5.668 3.000 1.00 91.81 96 LEU A N 1
ATOM 770 C CA . LEU A 1 96 ? 1.458 6.180 4.303 1.00 91.81 96 LEU A CA 1
ATOM 771 C C . LEU A 1 96 ? 2.981 6.309 4.323 1.00 91.81 96 LEU A C 1
ATOM 773 O O . LEU A 1 96 ? 3.690 5.336 4.073 1.00 91.81 96 LEU A O 1
ATOM 777 N N . VAL A 1 97 ? 3.448 7.522 4.590 1.00 90.81 97 VAL A N 1
ATOM 778 C CA . VAL A 1 97 ? 4.865 7.884 4.670 1.00 90.81 97 VAL A CA 1
ATOM 779 C C . VAL A 1 97 ? 5.085 8.850 5.814 1.00 90.81 97 VAL A C 1
ATOM 781 O O . VAL A 1 97 ? 4.140 9.514 6.262 1.00 90.81 97 VAL A O 1
ATOM 784 N N . ASP A 1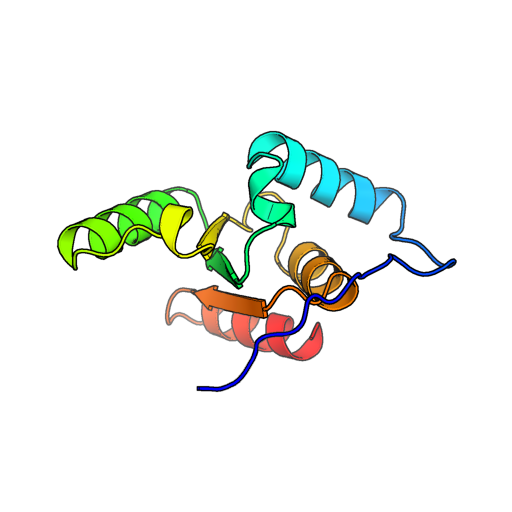 98 ? 6.335 8.962 6.228 1.00 86.62 98 ASP A N 1
ATOM 785 C CA . ASP A 1 98 ? 6.754 9.902 7.246 1.00 86.62 98 ASP A CA 1
ATOM 786 C C . ASP A 1 98 ? 6.521 11.355 6.805 1.00 86.62 98 ASP A C 1
ATOM 788 O O . ASP A 1 98 ? 6.511 11.718 5.626 1.00 86.62 98 ASP A O 1
ATOM 792 N N . GLY A 1 99 ? 6.302 12.234 7.783 1.00 87.94 99 GLY A N 1
ATOM 793 C CA . GLY A 1 99 ? 6.043 13.659 7.548 1.00 87.94 99 GLY A CA 1
ATOM 794 C C . GLY A 1 99 ? 7.279 14.475 7.148 1.00 87.94 99 GLY A C 1
ATOM 795 O O . GLY A 1 99 ? 7.218 15.709 7.128 1.00 87.94 99 GLY A O 1
ATOM 796 N N . ASP A 1 100 ? 8.400 13.814 6.877 1.00 89.75 100 ASP A N 1
ATOM 797 C CA . ASP A 1 100 ? 9.673 14.440 6.559 1.00 89.75 100 ASP A CA 1
ATOM 798 C C . ASP A 1 100 ? 9.773 14.836 5.070 1.00 89.75 100 ASP A C 1
ATOM 800 O O . ASP A 1 100 ? 8.835 14.709 4.274 1.00 89.75 100 ASP A O 1
ATOM 804 N N . GLU A 1 101 ? 10.917 15.391 4.671 1.00 87.75 101 GLU A N 1
ATOM 805 C CA . GLU A 1 101 ? 11.122 15.805 3.280 1.00 87.75 101 GLU A CA 1
ATOM 806 C C . GLU A 1 101 ? 11.171 14.615 2.304 1.00 87.75 101 GLU A C 1
ATOM 808 O O . GLU A 1 101 ? 10.787 14.761 1.136 1.00 87.75 101 GLU A O 1
ATOM 813 N N . ALA A 1 102 ? 11.589 13.431 2.766 1.00 83.56 102 ALA A N 1
ATOM 814 C CA . ALA A 1 102 ? 11.6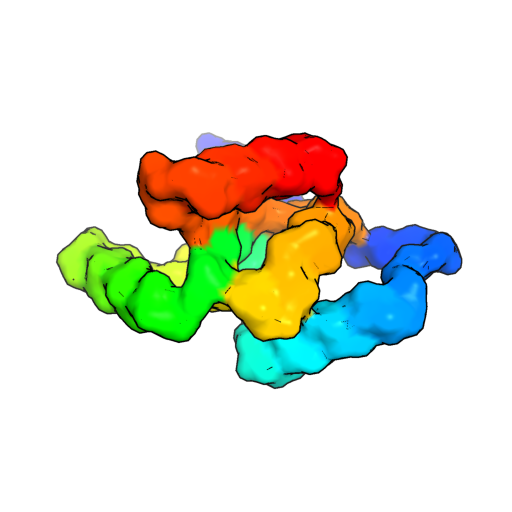00 12.220 1.955 1.00 83.56 102 ALA A CA 1
ATOM 815 C C . ALA A 1 102 ? 10.167 11.729 1.688 1.00 83.56 102 ALA A C 1
ATOM 817 O O . ALA A 1 102 ? 9.797 11.542 0.523 1.00 83.56 102 ALA A O 1
ATOM 818 N N . GLY A 1 103 ? 9.325 11.637 2.715 1.00 82.25 103 GLY A N 1
ATOM 819 C CA . GLY A 1 103 ? 7.921 11.258 2.597 1.00 82.25 103 GLY A CA 1
ATOM 820 C C . GLY A 1 103 ? 7.113 12.243 1.751 1.00 82.25 103 GLY A C 1
ATOM 821 O O . GLY A 1 103 ? 6.378 11.838 0.844 1.00 82.25 103 GLY A O 1
ATOM 822 N N . LYS A 1 104 ? 7.337 13.557 1.896 1.00 86.12 104 LYS A N 1
ATOM 823 C CA . LYS A 1 104 ? 6.719 14.566 1.007 1.00 86.12 104 LYS A CA 1
ATOM 824 C C . LYS A 1 104 ? 7.068 14.341 -0.465 1.00 86.12 104 LYS A C 1
ATOM 826 O O . LYS A 1 104 ? 6.211 14.519 -1.341 1.00 86.12 104 LYS A O 1
ATOM 831 N N . LYS A 1 105 ? 8.313 13.955 -0.760 1.00 84.25 105 LYS A N 1
ATOM 832 C CA . LYS A 1 105 ? 8.742 13.612 -2.121 1.00 84.25 105 LYS A CA 1
ATOM 833 C C . LYS A 1 105 ? 8.049 12.340 -2.614 1.00 84.25 105 LYS A C 1
ATOM 835 O O . LYS A 1 105 ? 7.562 12.334 -3.745 1.00 84.25 105 LYS A O 1
ATOM 840 N N . ILE A 1 106 ? 7.943 11.314 -1.770 1.00 83.25 106 ILE A N 1
ATOM 841 C CA . ILE A 1 106 ? 7.264 10.051 -2.092 1.00 83.25 106 ILE A CA 1
ATOM 842 C C . ILE A 1 106 ? 5.780 10.288 -2.408 1.00 83.25 106 ILE A C 1
ATOM 844 O O . ILE A 1 106 ? 5.308 9.841 -3.454 1.00 83.25 106 ILE A O 1
ATOM 848 N N . CYS A 1 107 ? 5.064 11.060 -1.586 1.00 83.50 107 CYS A N 1
ATOM 849 C CA . CYS A 1 107 ? 3.674 11.451 -1.844 1.00 83.50 107 CYS A CA 1
ATOM 850 C C . CYS A 1 107 ? 3.518 12.153 -3.197 1.00 83.50 107 CYS A C 1
ATOM 852 O O . CYS A 1 107 ? 2.644 11.809 -3.993 1.00 83.50 107 CYS A O 1
ATOM 854 N N . ARG A 1 108 ? 4.406 13.108 -3.496 1.00 81.69 108 ARG A N 1
ATOM 855 C CA . ARG A 1 108 ? 4.392 13.838 -4.770 1.00 81.69 108 ARG A CA 1
ATOM 856 C C . ARG A 1 108 ? 4.628 12.912 -5.968 1.00 81.69 108 ARG A C 1
ATOM 858 O O . ARG A 1 108 ? 3.968 13.065 -6.998 1.00 81.69 108 ARG A O 1
ATOM 865 N N . ASP A 1 109 ? 5.544 11.959 -5.836 1.00 78.44 109 ASP A N 1
ATOM 866 C CA . ASP A 1 109 ? 5.850 10.972 -6.874 1.00 78.44 109 ASP A CA 1
ATOM 867 C C . ASP A 1 109 ? 4.726 9.939 -7.050 1.00 78.44 109 ASP A C 1
ATOM 869 O O . ASP A 1 109 ? 4.459 9.509 -8.179 1.00 78.44 109 ASP A O 1
ATOM 873 N N . GLY A 1 110 ? 4.038 9.577 -5.965 1.00 72.94 110 GLY A N 1
ATOM 874 C CA . GLY A 1 110 ? 2.873 8.698 -5.973 1.00 72.94 110 GLY A CA 1
ATOM 875 C C . GLY A 1 110 ? 1.706 9.300 -6.753 1.00 72.94 110 GLY A C 1
ATOM 876 O O . GLY A 1 110 ? 1.194 8.662 -7.671 1.00 72.94 110 GLY A O 1
ATOM 877 N N . THR A 1 111 ? 1.368 10.566 -6.490 1.00 70.81 111 THR A N 1
ATOM 878 C CA . THR A 1 111 ? 0.296 11.284 -7.205 1.00 70.81 111 THR A CA 1
ATOM 879 C C . THR A 1 111 ? 0.596 11.464 -8.693 1.00 70.81 111 THR A C 1
ATOM 881 O O . THR A 1 111 ? -0.313 11.413 -9.511 1.00 70.81 111 THR A O 1
ATOM 884 N N . ARG A 1 112 ? 1.868 11.638 -9.079 1.00 65.31 112 ARG A N 1
ATOM 885 C CA . ARG A 1 112 ? 2.276 11.730 -10.498 1.00 65.31 112 ARG A CA 1
ATOM 886 C C . ARG A 1 112 ? 2.250 10.390 -11.236 1.00 65.31 112 ARG A C 1
ATOM 888 O O . ARG A 1 112 ? 2.293 10.373 -12.463 1.00 65.31 112 ARG A O 1
ATOM 895 N N . SER A 1 113 ? 2.259 9.285 -10.495 1.00 60.16 113 SER A N 1
ATOM 896 C CA . SER A 1 113 ? 2.238 7.923 -11.039 1.00 60.16 113 SER A CA 1
ATOM 897 C C . SER A 1 113 ? 0.823 7.326 -11.083 1.00 60.16 113 SER A C 1
ATOM 899 O O . SER A 1 113 ? 0.629 6.289 -11.728 1.00 60.16 113 SER A O 1
ATOM 901 N N . ALA A 1 114 ? -0.130 7.973 -10.399 1.00 57.88 114 ALA A N 1
ATOM 902 C CA . ALA A 1 114 ? -1.568 7.705 -10.410 1.00 57.88 114 ALA A CA 1
ATOM 903 C C . ALA A 1 114 ? -2.204 8.123 -11.743 1.00 57.88 114 ALA A C 1
ATOM 905 O O . ALA A 1 114 ? -3.047 7.351 -12.257 1.00 57.88 114 ALA A O 1
#

Sequence (114 aa):
MSRRGVSAWRLGPGGMNAEESRRIAFHIRFNRASSLFARCWLLVEGETETWVINELARQCGHHFDAEGVKVIEFAQSGLKPLIKFARRMGIQWHVLVDGDEAGKKICRDGTRSA

Radius of gyration: 14.55 Å; chains: 1; bounding box: 39×30×43 Å

Foldseek 3Di:
DDDDDDDFFDQDPVHDPPLLCVLCCVQDVVQDVLLLVALEEEEEADPVCQVVVCVVCVVVVHHRSVNRYYYGYQNRSHLLSVLLVCVRSVRHYDYDDDPDPVRVVSVVVSVVSD